Protein AF-A0ABD0PJS0-F1 (afdb_monomer_lite)

Organism: Cirrhinus mrigala (NCBI:txid683832)

Sequence (172 aa):
MVVVDILMLFTFPWRVLSDLGYGGLQLKLIVCRYTAVLFYLSMYTGITFMSLISLERYFKIVCSTSGVSSFLQRVSVAKVLALLTWGVKMFFMLPNAILTNQPMPEVFSCMTLKSDLGRRWHEVSVHFNVGIFWAAFLLMVFCYTSIACHVYHSCKRVQRDSSEARRWSNQP

pLDDT: mean 76.37, std 11.57, range [46.78, 92.75]

Secondary structure (DSSP, 8-state):
-HHHHHHHHHHHHHHHHHHTTTTHHHHHHHIIIIIHHHHHHHHHHHHHHHHHHHHHHHHHHH-TTSHHHHHHT-HHHHHHHHHHHHHHHHHHHHHHHHT--PPPPSS--TTTTS-HHHHHHHHHHHHHHHHHHHHHHHHHHHHHHHHHHHHHHHHHHHHHHHHHHHHHHT--

Radius of gyration: 23.92 Å; chains: 1; bounding box: 66×32×67 Å

Foldseek 3Di:
DVVLVVLLVVLVVLVVCVVVVVPPDVSVVCCLQPSVLSNLLSVLLVLLVVLLVLVLVLCVPVVVPDPVNVVSPPPVNVVVVNVVSVVVSCVLSVLLNVQQCADDDPDDDSQVSGDPVSNVSVVVSVVVSVVSNVVSVVSNVVSVVSVVVVVVVVVVVVVVVVVVVVVVVPDD

Structure (mmCIF, N/CA/C/O backbone):
data_AF-A0ABD0PJS0-F1
#
_entry.id   AF-A0ABD0PJS0-F1
#
loop_
_atom_site.group_PDB
_atom_site.id
_atom_site.type_symbol
_atom_site.label_atom_id
_atom_site.label_alt_id
_atom_site.label_comp_id
_atom_site.label_asym_id
_atom_site.label_entity_id
_atom_site.label_seq_id
_atom_site.pdbx_PDB_ins_code
_atom_site.Cartn_x
_atom_site.Cartn_y
_atom_site.Cartn_z
_atom_site.occupancy
_atom_site.B_iso_or_equiv
_atom_site.auth_seq_id
_atom_site.auth_comp_id
_atom_site.auth_asym_id
_atom_site.auth_atom_id
_atom_site.pdbx_PDB_model_num
ATOM 1 N N . MET A 1 1 ? 8.995 -5.155 6.302 1.00 84.75 1 MET A N 1
ATOM 2 C CA . MET A 1 1 ? 8.330 -6.384 5.833 1.00 84.75 1 MET A CA 1
ATOM 3 C C . MET A 1 1 ? 8.218 -7.410 6.952 1.00 84.75 1 MET A C 1
ATOM 5 O O . MET A 1 1 ? 7.128 -7.537 7.468 1.00 84.75 1 MET A O 1
ATOM 9 N N . VAL A 1 2 ? 9.318 -7.970 7.471 1.00 89.00 2 VAL A N 1
ATOM 10 C CA . VAL A 1 2 ? 9.288 -8.993 8.549 1.00 89.00 2 VAL A CA 1
ATOM 11 C C . VAL A 1 2 ? 8.363 -8.655 9.728 1.00 89.00 2 VAL A C 1
ATOM 13 O O . VAL A 1 2 ? 7.535 -9.468 10.116 1.00 89.00 2 VAL A O 1
ATOM 16 N N . VAL A 1 3 ? 8.452 -7.437 10.274 1.00 87.81 3 VAL A N 1
ATOM 17 C CA . VAL A 1 3 ? 7.583 -6.998 11.385 1.00 87.81 3 VAL A CA 1
ATOM 18 C C . VAL A 1 3 ? 6.097 -7.076 11.011 1.00 87.81 3 VAL A C 1
ATOM 20 O O . VAL A 1 3 ? 5.280 -7.496 11.820 1.00 87.81 3 VAL A O 1
ATOM 23 N N . VAL A 1 4 ? 5.758 -6.712 9.772 1.00 88.00 4 VAL A N 1
ATOM 24 C CA . VAL A 1 4 ? 4.394 -6.767 9.230 1.00 88.00 4 VAL A CA 1
ATOM 25 C C . VAL A 1 4 ? 3.917 -8.212 9.093 1.00 88.00 4 VAL A C 1
ATOM 27 O O . VAL A 1 4 ? 2.786 -8.506 9.465 1.00 88.00 4 VAL A O 1
ATOM 30 N N . ASP A 1 5 ? 4.775 -9.114 8.617 1.00 88.69 5 ASP A N 1
ATOM 31 C CA . ASP A 1 5 ? 4.438 -10.533 8.466 1.00 88.69 5 ASP A CA 1
ATOM 32 C C . ASP A 1 5 ? 4.212 -11.203 9.827 1.00 88.69 5 ASP A C 1
ATOM 34 O O . ASP A 1 5 ? 3.247 -11.943 10.002 1.00 88.69 5 ASP A O 1
ATOM 38 N N . ILE A 1 6 ? 5.047 -10.886 10.822 1.00 89.19 6 ILE A N 1
ATOM 39 C CA . ILE A 1 6 ? 4.884 -11.366 12.201 1.00 89.19 6 ILE A CA 1
ATOM 40 C C . ILE A 1 6 ? 3.576 -10.843 12.804 1.00 89.19 6 ILE A C 1
ATOM 42 O O . ILE A 1 6 ? 2.823 -11.620 13.388 1.00 89.19 6 ILE A O 1
ATOM 46 N N . LEU A 1 7 ? 3.279 -9.548 12.642 1.00 86.12 7 LEU A N 1
ATOM 47 C CA . LEU A 1 7 ? 2.010 -8.957 13.082 1.00 86.12 7 LEU A CA 1
ATOM 48 C C . LEU A 1 7 ? 0.818 -9.664 12.427 1.00 86.12 7 LEU A C 1
ATOM 50 O O . LEU A 1 7 ? -0.136 -10.026 13.112 1.00 86.12 7 LEU A O 1
ATOM 54 N N . MET A 1 8 ? 0.890 -9.919 11.120 1.00 86.50 8 MET A N 1
ATOM 55 C CA . MET A 1 8 ? -0.155 -10.629 10.391 1.00 86.50 8 MET A CA 1
ATOM 56 C C . MET A 1 8 ? -0.336 -12.058 10.924 1.00 86.50 8 MET A C 1
ATOM 58 O O . MET A 1 8 ? -1.455 -12.430 11.277 1.00 86.50 8 MET A O 1
ATOM 62 N N . LEU A 1 9 ? 0.750 -12.827 11.064 1.00 88.50 9 LEU A N 1
ATOM 63 C CA . LEU A 1 9 ? 0.746 -14.181 11.634 1.00 88.50 9 LEU A CA 1
ATOM 64 C C . LEU A 1 9 ? 0.176 -14.209 13.050 1.00 88.50 9 LEU A C 1
ATOM 66 O O . LEU A 1 9 ? -0.603 -15.099 13.373 1.00 88.50 9 LEU A O 1
ATOM 70 N N . PHE A 1 10 ? 0.496 -13.213 13.872 1.00 85.56 10 PHE A N 1
ATOM 71 C CA . PHE A 1 10 ? -0.060 -13.094 15.214 1.00 85.56 10 PHE A CA 1
ATOM 72 C C . PHE A 1 10 ? -1.575 -12.850 15.194 1.00 85.56 10 PHE A C 1
ATOM 74 O O . PHE A 1 10 ? -2.292 -13.371 16.038 1.00 85.56 10 PHE A O 1
ATOM 81 N N . THR A 1 11 ? -2.102 -12.109 14.214 1.00 82.38 11 THR A N 1
ATOM 82 C CA . THR A 1 11 ? -3.555 -11.877 14.114 1.00 82.38 11 THR A CA 1
ATOM 83 C C . THR A 1 11 ? -4.364 -13.078 13.609 1.00 82.38 11 THR A C 1
ATOM 85 O O . THR A 1 11 ? -5.564 -13.158 13.883 1.00 82.38 11 THR A O 1
ATOM 88 N N . PHE A 1 12 ? -3.739 -14.030 12.908 1.00 82.25 12 PHE A N 1
ATOM 89 C CA . PHE A 1 12 ? -4.426 -15.188 12.323 1.00 82.25 12 PHE A CA 1
ATOM 90 C C . PHE A 1 12 ? -5.096 -16.114 13.357 1.00 82.25 12 PHE A C 1
ATOM 92 O O . PHE A 1 12 ? -6.290 -16.375 13.201 1.00 82.25 12 PHE A O 1
ATOM 99 N N . PRO A 1 13 ? -4.409 -16.581 14.422 1.00 82.31 13 PRO A N 1
ATOM 100 C CA . PRO A 1 13 ? -5.009 -17.451 15.434 1.00 82.31 13 PRO A CA 1
ATOM 101 C C . PRO A 1 13 ? -6.259 -16.846 16.075 1.00 82.31 13 PRO A C 1
ATOM 103 O O . PRO A 1 13 ? -7.259 -17.532 16.252 1.00 82.31 13 PRO A O 1
ATOM 106 N N . TRP A 1 14 ? -6.241 -15.540 16.354 1.00 75.75 14 TRP A N 1
ATOM 107 C CA . TRP A 1 14 ? -7.379 -14.823 16.934 1.00 75.75 14 TRP A CA 1
ATOM 108 C C . TRP A 1 14 ? -8.577 -14.761 15.989 1.00 75.75 14 TRP A C 1
ATOM 110 O O . TRP A 1 14 ? -9.719 -14.881 16.433 1.00 75.75 14 TRP A O 1
ATOM 120 N N . ARG A 1 15 ? -8.330 -14.592 14.687 1.00 74.44 15 ARG A N 1
ATOM 121 C CA . ARG A 1 15 ? -9.386 -14.616 13.673 1.00 74.44 15 ARG A 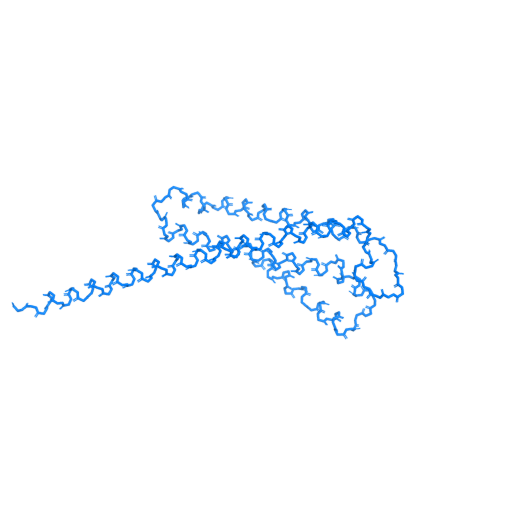CA 1
ATOM 122 C C . ARG A 1 15 ? -10.015 -16.001 13.569 1.00 74.44 15 ARG A C 1
ATOM 124 O O . ARG A 1 15 ? -11.231 -16.110 13.650 1.00 74.44 15 ARG A O 1
ATOM 131 N N . VAL A 1 16 ? -9.189 -17.042 13.477 1.00 80.06 16 VAL A N 1
ATOM 132 C CA . VAL A 1 16 ? -9.651 -18.438 13.426 1.00 80.06 16 VAL A CA 1
ATOM 133 C C . VAL A 1 16 ? -10.473 -18.778 14.671 1.00 80.06 16 VAL A C 1
ATOM 135 O O . VAL A 1 16 ? -11.552 -19.347 14.561 1.00 80.06 16 VAL A O 1
ATOM 138 N N . LEU A 1 17 ? -10.022 -18.361 15.856 1.00 77.50 17 LEU A N 1
ATOM 139 C CA . LEU A 1 17 ? -10.735 -18.609 17.110 1.00 77.50 17 LEU A CA 1
ATOM 140 C C . LEU A 1 17 ? -12.083 -17.868 17.190 1.00 77.50 17 LEU A C 1
ATOM 142 O O . LEU A 1 17 ? -13.044 -18.383 17.765 1.00 77.50 17 LEU A O 1
ATOM 146 N N . SER A 1 18 ? -12.166 -16.672 16.598 1.00 69.88 18 SER A N 1
ATOM 147 C CA . SER A 1 18 ? -13.417 -15.919 16.455 1.00 69.88 18 SER A CA 1
ATOM 148 C C . SER A 1 18 ? -14.383 -16.582 15.473 1.00 69.88 18 SER A C 1
ATOM 150 O O . SER A 1 18 ? -15.570 -16.694 15.784 1.00 69.88 18 SER A O 1
ATOM 152 N N . ASP A 1 19 ? -13.887 -17.030 14.317 1.00 70.94 19 ASP A N 1
ATOM 153 C CA . ASP A 1 19 ? -14.689 -17.678 13.270 1.00 70.94 19 ASP A CA 1
ATOM 154 C C . ASP A 1 19 ? -15.227 -19.042 13.735 1.00 70.94 19 ASP A C 1
ATOM 156 O O . ASP A 1 19 ? -16.361 -19.399 13.429 1.00 70.94 19 ASP A O 1
ATOM 160 N N . LEU A 1 20 ? -14.463 -19.764 14.562 1.00 74.06 20 LEU A N 1
ATOM 161 C CA . LEU A 1 20 ? -14.889 -21.017 15.194 1.00 74.06 20 LEU A CA 1
ATOM 162 C C . LEU A 1 20 ? -15.855 -20.815 16.378 1.00 74.06 20 LEU A C 1
ATOM 164 O O . LEU A 1 20 ? -16.335 -21.787 16.952 1.00 74.06 20 LEU A O 1
ATOM 168 N N . GLY A 1 21 ? -16.134 -19.572 16.788 1.00 67.75 21 GLY A N 1
ATOM 169 C CA . GLY A 1 21 ? -17.082 -19.266 17.866 1.00 67.75 21 GLY A CA 1
ATOM 170 C C . GLY A 1 21 ? -16.609 -19.608 19.288 1.00 67.75 21 GLY A C 1
ATOM 171 O O . GLY A 1 21 ? -17.355 -19.374 20.237 1.00 67.75 21 GLY A O 1
ATOM 172 N N . TYR A 1 22 ? -15.373 -20.088 19.462 1.00 61.22 22 TYR A N 1
ATOM 173 C CA . TYR A 1 22 ? -14.837 -20.586 20.741 1.00 61.22 22 TYR A CA 1
ATOM 174 C C . TYR A 1 22 ? -14.552 -19.498 21.789 1.00 61.22 22 TYR A C 1
ATOM 176 O O . TYR A 1 22 ? -14.374 -19.800 22.964 1.00 61.22 22 TYR A O 1
ATOM 184 N N . GLY A 1 23 ? -14.492 -18.227 21.388 1.00 60.94 23 GLY A N 1
ATOM 185 C CA . GLY A 1 23 ? -14.029 -17.137 22.251 1.00 60.94 23 GLY A CA 1
ATOM 186 C C . GLY A 1 23 ? -15.097 -16.396 23.065 1.00 60.94 23 GLY A C 1
ATOM 187 O O . GLY A 1 23 ? -14.777 -15.455 23.792 1.00 60.94 23 GLY A O 1
ATOM 188 N N . GLY A 1 24 ? -16.374 -16.754 22.932 1.00 68.88 24 GLY A N 1
ATOM 189 C CA . GLY A 1 24 ? -17.454 -15.974 23.536 1.00 68.88 24 GLY A CA 1
ATOM 190 C C . GLY A 1 24 ? -17.482 -14.517 23.045 1.00 68.88 24 GLY A C 1
ATOM 191 O O . GLY A 1 24 ? -16.904 -14.151 22.019 1.00 68.88 24 GLY A O 1
ATOM 192 N N . LEU A 1 25 ? -18.198 -13.663 23.772 1.00 65.38 25 LEU A N 1
ATOM 193 C CA . LEU A 1 25 ? -18.510 -12.307 23.317 1.00 65.38 25 LEU A CA 1
ATOM 194 C C . LEU A 1 25 ? -17.331 -11.330 23.491 1.00 65.38 25 LEU A C 1
ATOM 196 O O . LEU A 1 25 ? -17.109 -10.470 22.643 1.00 65.38 25 LEU A O 1
ATOM 200 N N . GLN A 1 26 ? -16.506 -11.518 24.527 1.00 63.94 26 GLN A N 1
ATOM 201 C CA . GLN A 1 26 ? -15.331 -10.675 24.783 1.00 63.94 26 GLN A CA 1
ATOM 202 C C . GLN A 1 26 ? -14.203 -10.870 23.769 1.00 63.94 26 GLN A C 1
ATOM 204 O O . GLN A 1 26 ? -13.584 -9.898 23.339 1.00 63.94 26 GLN A O 1
ATOM 209 N N . LEU A 1 27 ? -13.950 -12.104 23.333 1.00 66.94 27 LEU A N 1
ATOM 210 C CA . LEU A 1 27 ? -12.895 -12.369 22.357 1.00 66.94 27 LEU A CA 1
ATOM 211 C C . LEU A 1 27 ? -13.282 -11.802 20.989 1.00 66.94 27 LEU A C 1
ATOM 213 O O . LEU A 1 27 ? -12.454 -11.187 20.322 1.00 66.94 27 LEU A O 1
ATOM 217 N N . LYS A 1 28 ? -14.567 -11.877 20.621 1.00 66.69 28 LYS A N 1
ATOM 218 C CA . LYS A 1 28 ? -15.076 -11.209 19.422 1.00 66.69 28 LYS A CA 1
ATOM 219 C C . LYS A 1 28 ? -14.995 -9.673 19.513 1.00 66.69 28 LYS A C 1
ATOM 221 O O . LYS A 1 28 ? -14.726 -9.028 18.500 1.00 66.69 28 LYS A O 1
ATOM 226 N N . LEU A 1 29 ? -15.167 -9.074 20.699 1.00 66.75 29 LEU A N 1
ATOM 227 C CA . LEU A 1 29 ? -14.943 -7.634 20.916 1.00 66.75 29 LEU A CA 1
ATOM 228 C C . LEU A 1 29 ? -13.471 -7.242 20.719 1.00 66.75 29 LEU A C 1
ATOM 230 O O . LEU A 1 29 ? -13.181 -6.269 20.022 1.00 66.75 29 LEU A O 1
ATOM 234 N N . ILE A 1 30 ? -12.542 -8.022 21.276 1.00 66.94 30 ILE A N 1
ATOM 235 C CA . ILE A 1 30 ? -11.095 -7.814 21.109 1.00 66.94 30 ILE A CA 1
ATOM 236 C C . ILE A 1 30 ? -10.700 -7.955 19.633 1.00 66.94 30 ILE A C 1
ATOM 238 O O . ILE A 1 30 ? -9.968 -7.114 19.103 1.00 66.94 30 ILE A O 1
ATOM 242 N N . VAL A 1 31 ? -11.250 -8.962 18.948 1.00 69.31 31 VAL A N 1
ATOM 243 C CA . VAL A 1 31 ? -11.039 -9.192 17.514 1.00 69.31 31 VAL A CA 1
ATOM 244 C C . VAL A 1 31 ? -11.553 -8.037 16.673 1.00 69.31 31 VAL A C 1
ATOM 246 O O . VAL A 1 31 ? -10.818 -7.523 15.836 1.00 69.31 31 VAL A O 1
ATOM 249 N N . CYS A 1 32 ? -12.769 -7.573 16.931 1.00 68.50 32 CYS A N 1
ATOM 250 C CA . CYS A 1 32 ? -13.363 -6.446 16.223 1.00 68.50 32 CYS A CA 1
ATOM 251 C C . CYS A 1 32 ? -12.572 -5.137 16.420 1.00 68.50 32 CYS A C 1
ATOM 253 O O . CYS A 1 32 ? -12.343 -4.399 15.461 1.00 68.50 32 CYS A O 1
ATOM 255 N N . ARG A 1 33 ? -12.116 -4.857 17.648 1.00 67.25 33 ARG A N 1
ATOM 256 C CA . ARG A 1 33 ? -11.494 -3.572 17.999 1.00 67.25 33 ARG A CA 1
ATOM 257 C C . ARG A 1 33 ? -10.014 -3.479 17.634 1.00 67.25 33 ARG A C 1
ATOM 259 O O . ARG A 1 33 ? -9.559 -2.407 17.240 1.00 67.25 33 ARG A O 1
ATOM 266 N N . TYR A 1 34 ? -9.271 -4.578 17.757 1.00 69.31 34 TYR A N 1
ATOM 267 C CA . TYR A 1 34 ? -7.814 -4.573 17.612 1.00 69.31 34 TYR A CA 1
ATOM 268 C C . TYR A 1 34 ? -7.339 -5.520 16.519 1.00 69.31 34 TYR A C 1
ATOM 270 O O . TYR A 1 34 ? -6.617 -5.104 15.615 1.00 69.31 34 TYR A O 1
ATOM 278 N N . THR A 1 35 ? -7.747 -6.785 16.565 1.00 74.38 35 THR A N 1
ATOM 279 C CA . THR A 1 35 ? -7.112 -7.825 15.746 1.00 74.38 35 THR A CA 1
ATOM 280 C C . THR A 1 35 ? -7.516 -7.751 14.273 1.00 74.38 35 THR A C 1
ATOM 282 O O . THR A 1 35 ? -6.669 -7.929 13.403 1.00 74.38 35 THR A O 1
ATOM 285 N N . ALA A 1 36 ? -8.761 -7.380 13.966 1.00 73.25 36 ALA A N 1
ATOM 286 C CA . ALA A 1 36 ? -9.215 -7.115 12.601 1.00 73.25 36 ALA A CA 1
ATOM 287 C C . ALA A 1 36 ? -8.512 -5.886 12.005 1.00 73.25 36 ALA A C 1
ATOM 289 O O . ALA A 1 36 ? -8.025 -5.922 10.876 1.00 73.25 36 ALA A O 1
ATOM 290 N N . VAL A 1 37 ? -8.401 -4.813 12.792 1.00 75.12 37 VAL A N 1
ATOM 291 C CA . VAL A 1 37 ? -7.712 -3.574 12.407 1.00 75.12 37 VAL A CA 1
ATOM 292 C C . VAL A 1 37 ? -6.235 -3.856 12.115 1.00 75.12 37 VAL A C 1
ATOM 294 O O . VAL A 1 37 ? -5.741 -3.486 11.053 1.00 75.12 37 VAL A O 1
ATOM 297 N N . LEU A 1 38 ? -5.547 -4.580 13.003 1.00 78.81 38 LEU A N 1
ATOM 298 C CA . LEU A 1 38 ? -4.148 -4.991 12.840 1.00 78.81 38 LEU A CA 1
ATOM 299 C C . LEU A 1 38 ? -3.933 -5.921 11.641 1.00 78.81 38 LEU A C 1
ATOM 301 O O . LEU A 1 38 ? -2.927 -5.778 10.946 1.00 78.81 38 LEU A O 1
ATOM 305 N N . PHE A 1 39 ? -4.869 -6.832 11.364 1.00 81.12 39 PHE A N 1
ATOM 306 C CA . PHE A 1 39 ? -4.805 -7.717 10.201 1.00 81.12 39 PHE A CA 1
ATOM 307 C C . PHE A 1 39 ? -4.843 -6.914 8.898 1.00 81.12 39 PHE A C 1
ATOM 309 O O . PHE A 1 39 ? -3.939 -7.034 8.068 1.00 81.12 39 PHE A O 1
ATOM 316 N N . TYR A 1 40 ? -5.848 -6.044 8.734 1.00 78.50 40 TYR A N 1
ATOM 317 C CA . TYR A 1 40 ? -5.944 -5.198 7.544 1.00 78.50 40 TYR A CA 1
ATOM 318 C C . TYR A 1 40 ? -4.741 -4.258 7.454 1.00 78.50 40 TYR A C 1
ATOM 320 O O . TYR A 1 40 ? -4.105 -4.170 6.407 1.00 78.50 40 TYR A O 1
ATOM 328 N N . LEU A 1 41 ? -4.353 -3.615 8.555 1.00 81.25 41 LEU A N 1
ATOM 329 C CA . LEU A 1 41 ? -3.168 -2.760 8.604 1.00 81.25 41 LEU A CA 1
ATOM 330 C C . LEU A 1 41 ? -1.946 -3.493 8.054 1.00 81.25 41 LEU A C 1
ATOM 332 O O . LEU A 1 41 ? -1.286 -2.995 7.141 1.00 81.25 41 LEU A O 1
ATOM 336 N N . SER A 1 42 ? -1.684 -4.688 8.576 1.00 85.94 42 SER A N 1
ATOM 337 C CA . SER A 1 42 ? -0.535 -5.498 8.193 1.00 85.94 42 SER A CA 1
ATOM 338 C C . SER A 1 42 ? -0.605 -5.895 6.722 1.00 85.94 42 SER A C 1
ATOM 340 O O . SER A 1 42 ? 0.332 -5.624 5.977 1.00 85.94 42 SER A O 1
ATOM 342 N N . MET A 1 43 ? -1.746 -6.409 6.257 1.00 85.06 43 MET A N 1
ATOM 343 C CA . MET A 1 43 ? -1.942 -6.797 4.857 1.00 85.06 43 MET A CA 1
ATOM 344 C C . MET A 1 43 ? -1.632 -5.643 3.892 1.00 85.06 43 MET A C 1
ATOM 346 O O . MET A 1 43 ? -0.801 -5.774 2.993 1.00 85.06 43 MET A O 1
ATOM 350 N N . TYR A 1 44 ? -2.247 -4.477 4.102 1.00 85.00 44 TYR A N 1
ATOM 351 C CA . TYR A 1 44 ? -2.049 -3.336 3.209 1.00 85.00 44 TYR A CA 1
ATOM 352 C C . TYR A 1 44 ? -0.651 -2.721 3.342 1.00 85.00 44 TYR A C 1
ATOM 354 O O . TYR A 1 44 ? -0.133 -2.171 2.374 1.00 85.00 44 TYR A O 1
ATOM 362 N N . THR A 1 45 ? -0.031 -2.774 4.523 1.00 85.94 45 THR A N 1
ATOM 363 C CA . THR A 1 45 ? 1.364 -2.334 4.709 1.00 85.94 45 THR A CA 1
ATOM 364 C C . THR A 1 45 ? 2.334 -3.255 3.979 1.00 85.94 45 THR A C 1
ATOM 366 O O . THR A 1 45 ? 3.273 -2.771 3.349 1.00 85.94 45 THR A O 1
ATOM 369 N N . GLY A 1 46 ? 2.083 -4.565 4.005 1.00 89.69 46 GLY A N 1
ATOM 370 C CA . GLY A 1 46 ? 2.864 -5.556 3.273 1.00 89.69 46 GLY A CA 1
ATOM 371 C C . GLY A 1 46 ? 2.823 -5.305 1.769 1.00 89.69 46 GLY A C 1
ATOM 372 O O . GLY A 1 46 ? 3.871 -5.244 1.133 1.00 89.69 46 GLY A O 1
ATOM 373 N N . ILE A 1 47 ? 1.635 -5.046 1.215 1.00 88.88 47 ILE A N 1
ATOM 374 C CA . ILE A 1 47 ? 1.464 -4.732 -0.213 1.00 88.88 47 ILE A CA 1
ATOM 375 C C . ILE A 1 47 ? 2.233 -3.461 -0.596 1.00 88.88 47 ILE A C 1
ATOM 377 O O . ILE A 1 47 ? 2.971 -3.463 -1.581 1.00 88.88 47 ILE A O 1
ATOM 381 N N . THR A 1 48 ? 2.133 -2.393 0.204 1.00 88.12 48 THR A N 1
ATOM 382 C CA . THR A 1 48 ? 2.902 -1.162 -0.036 1.00 88.12 48 THR A CA 1
ATOM 383 C C . THR A 1 48 ? 4.411 -1.422 0.014 1.00 88.12 48 THR A C 1
ATOM 385 O O . THR A 1 48 ? 5.134 -0.972 -0.871 1.00 88.12 48 THR A O 1
ATOM 388 N N . PHE A 1 49 ? 4.906 -2.188 0.993 1.00 89.31 49 PHE A N 1
ATOM 389 C CA . PHE A 1 49 ? 6.330 -2.524 1.064 1.00 89.31 49 PHE A CA 1
ATOM 390 C C . PHE A 1 49 ? 6.799 -3.367 -0.122 1.00 89.31 49 PHE A C 1
ATOM 392 O O . PHE A 1 49 ? 7.852 -3.074 -0.681 1.00 89.31 49 PHE A O 1
ATOM 399 N N . MET A 1 50 ? 6.024 -4.367 -0.541 1.00 90.62 50 MET A N 1
ATOM 400 C CA . MET A 1 50 ? 6.339 -5.174 -1.724 1.00 90.62 50 MET A CA 1
ATOM 401 C C . MET A 1 50 ? 6.392 -4.318 -2.996 1.00 90.62 50 MET A C 1
ATOM 403 O O . MET A 1 50 ? 7.287 -4.494 -3.825 1.00 90.62 50 MET A O 1
ATOM 407 N N . SER A 1 51 ? 5.492 -3.337 -3.110 1.00 89.75 51 SER A N 1
ATOM 408 C CA . SER A 1 51 ? 5.505 -2.348 -4.189 1.00 89.75 51 SER A CA 1
ATOM 409 C C . SER A 1 51 ? 6.759 -1.481 -4.191 1.00 89.75 51 SER A C 1
ATOM 411 O O . SER A 1 51 ? 7.378 -1.322 -5.242 1.00 89.75 51 SER A O 1
ATOM 413 N N . LEU A 1 52 ? 7.169 -0.966 -3.031 1.00 86.94 52 LEU A N 1
ATOM 414 C CA . LEU A 1 52 ? 8.385 -0.162 -2.903 1.00 86.94 52 LEU A CA 1
ATOM 415 C C . LEU A 1 52 ? 9.648 -0.978 -3.212 1.00 86.94 52 LEU A C 1
ATOM 417 O O . LEU A 1 52 ? 10.520 -0.499 -3.932 1.00 86.94 52 LEU A O 1
ATOM 421 N N . ILE A 1 53 ? 9.727 -2.225 -2.734 1.00 88.88 53 ILE A N 1
ATOM 422 C CA . ILE A 1 53 ? 10.855 -3.130 -3.011 1.00 88.88 53 ILE A CA 1
ATOM 423 C C . ILE A 1 53 ? 10.965 -3.415 -4.514 1.00 88.88 53 ILE A C 1
ATOM 425 O O . ILE A 1 53 ? 12.064 -3.433 -5.070 1.00 88.88 53 ILE A O 1
ATOM 429 N N . SER A 1 54 ? 9.840 -3.636 -5.193 1.00 88.50 54 SER A N 1
ATOM 430 C CA . SER A 1 54 ? 9.839 -3.892 -6.637 1.00 88.50 54 SER A CA 1
ATOM 431 C C . SER A 1 54 ? 10.228 -2.656 -7.440 1.00 88.50 54 SER A C 1
ATOM 433 O O . SER A 1 54 ? 10.964 -2.775 -8.419 1.00 88.50 54 SER A O 1
ATOM 435 N N . LEU A 1 55 ? 9.813 -1.470 -6.988 1.00 86.56 55 LEU A N 1
ATOM 436 C CA . LEU A 1 55 ? 10.214 -0.199 -7.583 1.00 86.56 55 LEU A CA 1
ATOM 437 C C . LEU A 1 55 ? 11.722 0.052 -7.430 1.00 86.56 55 LEU A C 1
ATOM 439 O O . LEU A 1 55 ? 12.384 0.422 -8.397 1.00 86.56 55 LEU A O 1
ATOM 443 N N . GLU A 1 56 ? 12.284 -0.202 -6.246 1.00 84.88 56 GLU A N 1
ATOM 444 C CA . GLU A 1 56 ? 13.730 -0.106 -6.005 1.00 84.88 56 GLU A CA 1
ATOM 445 C C . GLU A 1 56 ? 14.508 -1.018 -6.965 1.00 84.88 56 GLU A C 1
ATOM 447 O O . GLU A 1 56 ? 15.454 -0.582 -7.626 1.00 84.88 56 GLU A O 1
ATOM 452 N N . ARG A 1 57 ? 14.067 -2.276 -7.111 1.00 85.12 57 ARG A N 1
ATOM 453 C CA . ARG A 1 57 ? 14.672 -3.233 -8.051 1.00 85.12 57 ARG A CA 1
ATOM 454 C C . ARG A 1 57 ? 14.544 -2.773 -9.498 1.00 85.12 57 ARG A C 1
ATOM 456 O O . ARG A 1 57 ? 15.507 -2.903 -10.249 1.00 85.12 57 ARG A O 1
ATOM 463 N N . TYR A 1 58 ? 13.395 -2.224 -9.882 1.00 84.44 58 TYR A N 1
ATOM 464 C CA . TYR A 1 58 ? 13.180 -1.677 -11.216 1.00 84.44 58 TYR A CA 1
ATOM 465 C C . TYR A 1 58 ? 14.172 -0.547 -11.527 1.00 84.44 58 TYR A C 1
ATOM 467 O O . TYR A 1 58 ? 14.893 -0.633 -12.521 1.00 84.44 58 TYR A O 1
ATOM 475 N N . PHE A 1 59 ? 14.288 0.459 -10.654 1.00 81.00 59 PHE A N 1
ATOM 476 C CA . PHE A 1 59 ? 15.232 1.563 -10.861 1.00 81.00 59 PHE A CA 1
ATOM 477 C C . PHE A 1 59 ? 16.688 1.097 -10.867 1.00 81.00 59 PHE A C 1
ATOM 479 O O . PHE A 1 59 ? 17.477 1.581 -11.680 1.00 81.00 59 PHE A O 1
ATOM 486 N N . LYS A 1 60 ? 17.038 0.126 -10.016 1.00 79.06 60 LYS A N 1
ATOM 487 C CA . LYS A 1 60 ? 18.381 -0.458 -9.978 1.00 79.06 60 LYS A CA 1
ATOM 488 C C . LYS A 1 60 ? 18.740 -1.199 -11.270 1.00 79.06 60 LYS A C 1
ATOM 490 O O . LYS A 1 60 ? 19.867 -1.079 -11.734 1.00 79.06 60 LYS A O 1
ATOM 495 N N . ILE A 1 61 ? 17.807 -1.965 -11.841 1.00 77.88 61 ILE A N 1
ATOM 496 C CA . ILE A 1 61 ? 18.059 -2.820 -13.014 1.00 77.88 61 ILE A CA 1
ATOM 497 C C . ILE A 1 61 ? 17.926 -2.038 -14.325 1.00 77.88 61 ILE A C 1
ATOM 499 O O . ILE A 1 61 ? 18.790 -2.141 -15.189 1.00 77.88 61 ILE A O 1
ATOM 503 N N . VAL A 1 62 ? 16.841 -1.277 -14.489 1.00 72.94 62 VAL A N 1
ATOM 504 C CA . VAL A 1 62 ? 16.471 -0.648 -15.770 1.00 72.94 62 VAL A CA 1
ATOM 505 C C . VAL A 1 62 ? 17.046 0.761 -15.894 1.00 72.94 62 VAL A C 1
ATOM 507 O O . VAL A 1 62 ? 17.423 1.188 -16.982 1.00 72.94 62 VAL A O 1
ATOM 510 N N . CYS A 1 63 ? 17.166 1.485 -14.782 1.00 68.12 63 CYS A N 1
ATOM 511 C CA . CYS A 1 63 ? 17.603 2.881 -14.766 1.00 68.12 63 CYS A CA 1
ATOM 512 C C . CYS A 1 63 ? 18.937 3.069 -14.031 1.00 68.12 63 CYS A C 1
ATOM 514 O O . CYS A 1 63 ? 19.133 4.096 -13.373 1.00 68.12 63 CYS A O 1
ATOM 516 N N . SER A 1 64 ? 19.866 2.112 -14.175 1.00 63.53 64 SER A N 1
ATOM 517 C CA . SER A 1 64 ? 21.201 2.146 -13.550 1.00 63.53 64 SER A CA 1
ATOM 518 C C . SER A 1 64 ? 22.006 3.416 -13.874 1.00 63.53 64 SER A C 1
ATOM 520 O O . SER A 1 64 ? 22.927 3.747 -13.134 1.00 63.53 64 SER A O 1
ATOM 522 N N . THR A 1 65 ? 21.666 4.138 -14.947 1.00 60.81 65 THR A N 1
ATOM 523 C CA . THR A 1 65 ? 22.345 5.376 -15.379 1.00 60.81 65 THR A CA 1
ATOM 524 C C . THR A 1 65 ? 21.646 6.656 -14.891 1.00 60.81 65 THR A C 1
ATOM 526 O O . THR A 1 65 ? 22.187 7.747 -15.037 1.00 60.81 65 THR A O 1
ATOM 529 N N . SER A 1 66 ? 20.448 6.567 -14.299 1.00 61.06 66 SER A N 1
ATOM 530 C CA . SER A 1 66 ? 19.703 7.755 -13.856 1.00 61.06 66 SER A CA 1
ATOM 531 C C . SER A 1 66 ? 20.083 8.164 -12.426 1.00 61.06 66 SER A C 1
ATOM 533 O O . SER A 1 66 ? 20.158 7.323 -11.528 1.00 61.06 66 SER A O 1
ATOM 535 N N . GLY A 1 67 ? 20.239 9.469 -12.171 1.00 62.59 67 GLY A N 1
ATOM 536 C CA . GLY A 1 67 ? 20.477 10.006 -10.819 1.00 62.59 67 GLY A CA 1
ATOM 537 C C . GLY A 1 67 ? 19.358 9.695 -9.810 1.00 62.59 67 GLY A C 1
ATOM 538 O O . GLY A 1 67 ? 19.573 9.756 -8.605 1.00 62.59 67 GLY A O 1
ATOM 539 N N . VAL A 1 68 ? 18.178 9.290 -10.286 1.00 63.97 68 VAL A N 1
ATOM 540 C CA . VAL A 1 68 ? 17.044 8.858 -9.453 1.00 63.97 68 VAL A CA 1
ATOM 541 C C . VAL A 1 68 ? 17.317 7.509 -8.774 1.00 63.97 68 VAL A C 1
ATOM 543 O O . VAL A 1 68 ? 16.902 7.301 -7.633 1.00 63.97 68 VAL A O 1
ATOM 546 N N . SER A 1 69 ? 18.081 6.620 -9.420 1.00 67.56 69 SER A N 1
ATOM 547 C CA . SER A 1 69 ? 18.489 5.331 -8.843 1.00 67.56 69 SER A CA 1
ATOM 548 C C . SER A 1 69 ? 19.376 5.524 -7.609 1.00 67.56 69 SER A C 1
ATOM 550 O O . SER A 1 69 ? 19.138 4.920 -6.563 1.00 67.56 69 SER A O 1
ATOM 552 N N . SER A 1 70 ? 20.333 6.459 -7.670 1.00 66.62 70 SER A N 1
ATOM 553 C CA . SER A 1 70 ? 21.220 6.745 -6.535 1.00 66.62 70 SER A CA 1
ATOM 554 C C . SER A 1 70 ? 20.477 7.369 -5.351 1.00 66.62 70 SER A C 1
ATOM 556 O O . SER A 1 70 ? 20.855 7.136 -4.203 1.00 66.62 70 SER A O 1
ATOM 558 N N . PHE A 1 71 ? 19.401 8.120 -5.608 1.00 67.56 71 PHE A N 1
ATOM 559 C CA . PHE A 1 71 ? 18.557 8.696 -4.566 1.00 67.56 71 PHE A CA 1
ATOM 560 C C . PHE A 1 71 ? 17.686 7.638 -3.880 1.00 67.56 71 PHE A C 1
ATOM 562 O O . PHE A 1 71 ? 17.695 7.554 -2.654 1.00 67.56 71 PHE A O 1
ATOM 569 N N . LEU A 1 72 ? 16.982 6.796 -4.644 1.00 68.56 72 LEU A N 1
ATOM 570 C CA . LEU A 1 72 ? 16.122 5.741 -4.090 1.00 68.56 72 LEU A CA 1
ATOM 571 C C . LEU A 1 72 ? 16.913 4.631 -3.387 1.00 68.56 72 LEU A C 1
ATOM 573 O O . LEU A 1 72 ? 16.438 4.079 -2.400 1.00 68.56 72 LEU A O 1
ATOM 577 N N . GLN A 1 73 ? 18.142 4.354 -3.831 1.00 72.06 73 GLN A N 1
ATOM 578 C CA . GLN A 1 73 ? 19.026 3.373 -3.197 1.00 72.06 73 GLN A CA 1
ATOM 579 C C . GLN A 1 73 ? 19.640 3.880 -1.875 1.00 72.06 73 GLN A C 1
ATOM 581 O O . GLN A 1 73 ? 20.282 3.117 -1.147 1.00 72.06 73 GLN A O 1
ATOM 586 N N . ARG A 1 74 ? 19.447 5.159 -1.508 1.00 79.56 74 ARG A N 1
ATOM 587 C CA . ARG A 1 74 ? 19.869 5.654 -0.191 1.00 79.56 74 ARG A CA 1
ATOM 588 C C . ARG A 1 74 ? 19.013 5.020 0.896 1.00 79.56 74 ARG A C 1
ATOM 590 O O . ARG A 1 74 ? 17.810 5.253 0.984 1.00 79.56 74 ARG A O 1
ATOM 597 N N . VAL A 1 75 ? 19.684 4.354 1.833 1.00 77.69 75 VAL A N 1
ATOM 598 C CA . VAL A 1 75 ? 19.077 3.778 3.045 1.00 77.69 75 VAL A CA 1
ATOM 599 C C . VAL A 1 75 ? 18.235 4.808 3.812 1.00 77.69 75 VAL A C 1
ATOM 601 O O . VAL A 1 75 ? 17.217 4.455 4.398 1.00 77.69 75 VAL A O 1
ATOM 604 N N . SER A 1 76 ? 18.623 6.088 3.785 1.00 82.44 76 SER A N 1
ATOM 605 C CA . SER A 1 76 ? 17.847 7.173 4.401 1.00 82.44 76 SER A CA 1
ATOM 606 C C . SER A 1 76 ? 16.467 7.350 3.754 1.00 82.44 76 SER A C 1
ATOM 608 O O . SER A 1 76 ? 15.469 7.435 4.461 1.00 82.44 76 SER A O 1
ATOM 610 N N . VAL A 1 77 ? 16.380 7.310 2.420 1.00 81.75 77 VAL A N 1
ATOM 611 C CA . VAL A 1 77 ? 15.109 7.452 1.691 1.00 81.75 77 VAL A CA 1
ATOM 612 C C . VAL A 1 77 ? 14.207 6.252 1.959 1.00 81.75 77 VAL A C 1
ATOM 614 O O . VAL A 1 77 ? 13.042 6.431 2.304 1.00 81.75 77 VAL A O 1
ATOM 617 N N . ALA A 1 78 ? 14.755 5.034 1.912 1.00 82.19 78 ALA A N 1
ATOM 618 C CA . ALA A 1 78 ? 14.008 3.826 2.260 1.00 82.19 78 ALA A CA 1
ATOM 619 C C . ALA A 1 78 ? 13.476 3.868 3.707 1.00 82.19 78 ALA A C 1
ATOM 621 O O . ALA A 1 78 ? 12.321 3.518 3.955 1.00 82.19 78 ALA A O 1
ATOM 622 N N . LYS A 1 79 ? 14.282 4.359 4.663 1.00 84.56 79 LYS A N 1
ATOM 623 C CA . LYS A 1 79 ? 13.859 4.566 6.058 1.00 84.56 79 LYS A CA 1
ATOM 624 C C . LYS A 1 79 ? 12.740 5.599 6.174 1.00 84.56 79 LYS A C 1
ATOM 626 O O . LYS A 1 79 ? 11.758 5.332 6.858 1.00 84.56 79 LYS A O 1
ATOM 631 N N . VAL A 1 80 ? 12.858 6.742 5.499 1.00 86.75 80 VAL A N 1
ATOM 632 C CA . VAL A 1 80 ? 11.827 7.791 5.505 1.00 86.75 80 VAL A CA 1
ATOM 633 C C . VAL A 1 80 ? 10.522 7.272 4.905 1.00 86.75 80 VAL A C 1
ATOM 635 O O . VAL A 1 80 ? 9.475 7.440 5.519 1.00 86.75 80 VAL A O 1
ATOM 638 N N . LEU A 1 81 ? 10.566 6.575 3.767 1.00 84.50 81 LEU A N 1
ATOM 639 C CA . LEU A 1 81 ? 9.378 5.978 3.146 1.00 84.50 81 LEU A CA 1
ATOM 640 C C . LEU A 1 81 ? 8.728 4.918 4.044 1.00 84.50 81 LEU A C 1
ATOM 642 O O . LEU A 1 81 ? 7.500 4.867 4.153 1.00 84.50 81 LEU A O 1
ATOM 646 N N . ALA A 1 82 ? 9.533 4.098 4.723 1.00 85.56 82 ALA A N 1
ATOM 647 C CA . ALA A 1 82 ? 9.035 3.108 5.670 1.00 85.56 82 ALA A CA 1
ATOM 648 C C . ALA A 1 82 ? 8.359 3.761 6.883 1.00 85.56 82 ALA A C 1
ATOM 650 O O . ALA A 1 82 ? 7.250 3.363 7.242 1.00 85.56 82 ALA A O 1
ATOM 651 N N . LEU A 1 83 ? 8.994 4.778 7.475 1.00 86.94 83 LEU A N 1
ATOM 652 C CA . LEU A 1 83 ? 8.447 5.542 8.598 1.00 86.94 83 LEU A CA 1
ATOM 653 C C . LEU A 1 83 ? 7.185 6.305 8.200 1.00 86.94 83 LEU A C 1
ATOM 655 O O . LEU A 1 83 ? 6.215 6.292 8.949 1.00 86.94 83 LEU A O 1
ATOM 659 N N . LEU A 1 84 ? 7.162 6.910 7.013 1.00 87.56 84 LEU A N 1
ATOM 660 C CA . LEU A 1 84 ? 5.996 7.612 6.485 1.00 87.56 84 LEU A CA 1
ATOM 661 C C . LEU A 1 84 ? 4.827 6.647 6.273 1.00 87.56 84 LEU A C 1
ATOM 663 O O . LEU A 1 84 ? 3.717 6.923 6.716 1.00 87.56 84 LEU A O 1
ATOM 667 N N . THR A 1 85 ? 5.075 5.486 5.660 1.00 84.44 85 THR A N 1
ATOM 668 C CA . THR A 1 85 ? 4.043 4.458 5.447 1.00 84.44 85 THR A CA 1
ATOM 669 C C . THR A 1 85 ? 3.480 3.962 6.778 1.00 84.44 85 THR A C 1
ATOM 671 O O . THR A 1 85 ? 2.265 3.835 6.926 1.00 84.44 85 THR A O 1
ATOM 674 N N . TRP A 1 86 ? 4.348 3.723 7.764 1.00 84.31 86 TRP A N 1
ATOM 675 C CA . TRP A 1 86 ? 3.934 3.361 9.119 1.00 84.31 86 TRP A CA 1
ATOM 676 C C . TRP A 1 86 ? 3.126 4.470 9.789 1.00 84.31 86 TRP A C 1
ATOM 678 O O . TRP A 1 86 ? 2.048 4.201 10.308 1.00 84.31 86 TRP A O 1
ATOM 688 N N . GLY A 1 87 ? 3.610 5.710 9.743 1.00 83.12 87 GLY A N 1
ATOM 689 C CA . GLY A 1 87 ? 2.965 6.866 10.357 1.00 83.12 87 GLY A CA 1
ATOM 690 C C . GLY A 1 87 ? 1.578 7.125 9.779 1.00 83.12 87 GLY A C 1
ATOM 691 O O . GLY A 1 87 ? 0.610 7.202 10.531 1.00 83.12 87 GLY A O 1
ATOM 692 N N . VAL A 1 88 ? 1.460 7.164 8.448 1.00 81.31 88 VAL A N 1
ATOM 693 C CA . VAL A 1 88 ? 0.177 7.329 7.750 1.00 81.31 88 VAL A CA 1
ATOM 694 C C . VAL A 1 88 ? -0.786 6.223 8.165 1.00 81.31 88 VAL A C 1
ATOM 696 O O . VAL A 1 88 ? -1.901 6.500 8.599 1.00 81.31 88 VAL A O 1
ATOM 699 N N . LYS A 1 89 ? -0.371 4.956 8.100 1.00 76.94 89 LYS A N 1
ATOM 700 C CA . LYS A 1 89 ? -1.298 3.862 8.391 1.00 76.94 89 LYS A CA 1
ATOM 701 C C . LYS A 1 89 ? -1.663 3.756 9.877 1.00 76.94 89 LYS A C 1
ATOM 703 O O . LYS A 1 89 ? -2.815 3.457 10.183 1.00 76.94 89 LYS A O 1
ATOM 708 N N . MET A 1 90 ? -0.745 4.069 10.792 1.00 75.88 90 MET A N 1
ATOM 709 C CA . MET A 1 90 ? -1.047 4.191 12.224 1.00 75.88 90 MET A CA 1
ATOM 710 C C . MET A 1 90 ? -2.048 5.316 12.484 1.00 75.88 90 MET A C 1
ATOM 712 O O . MET A 1 90 ? -3.016 5.109 13.213 1.00 75.88 90 MET A O 1
ATOM 716 N N . PHE A 1 91 ? -1.872 6.469 11.838 1.00 77.50 91 PHE A N 1
ATOM 717 C CA . PHE A 1 91 ? -2.776 7.610 11.962 1.00 77.50 91 PHE A CA 1
ATOM 718 C C . PHE A 1 91 ? -4.201 7.290 11.491 1.00 77.50 91 PHE A C 1
ATOM 720 O O . PHE A 1 91 ? -5.159 7.696 12.137 1.00 77.50 91 PHE A O 1
ATOM 727 N N . PHE A 1 92 ? -4.368 6.508 10.420 1.00 68.31 92 PHE A N 1
ATOM 728 C CA . PHE A 1 92 ? -5.698 6.084 9.962 1.00 68.31 92 PHE A CA 1
ATOM 729 C C . PHE A 1 92 ? -6.306 4.945 10.807 1.00 68.31 92 PHE A C 1
ATOM 731 O O . PHE A 1 92 ? -7.532 4.860 10.935 1.00 68.31 92 PHE A O 1
ATOM 738 N N . MET A 1 93 ? -5.488 4.079 11.418 1.00 65.19 93 MET A N 1
ATOM 739 C CA . MET A 1 93 ? -5.974 2.957 12.241 1.00 65.19 93 MET A CA 1
ATOM 740 C C . MET A 1 93 ? -6.286 3.328 13.695 1.00 65.19 93 MET A C 1
ATOM 742 O O . MET A 1 93 ? -7.235 2.787 14.264 1.00 65.19 93 MET A O 1
ATOM 746 N N . LEU A 1 94 ? -5.545 4.263 14.293 1.00 64.06 94 LEU A N 1
ATOM 747 C CA . LEU A 1 94 ? -5.732 4.702 15.682 1.00 64.06 94 LEU A CA 1
ATOM 748 C C . LEU A 1 94 ? -7.167 5.193 15.971 1.00 64.06 94 LEU A C 1
ATOM 750 O O . LEU A 1 94 ? -7.793 4.674 16.898 1.00 64.06 94 LEU A O 1
ATOM 754 N N . PRO A 1 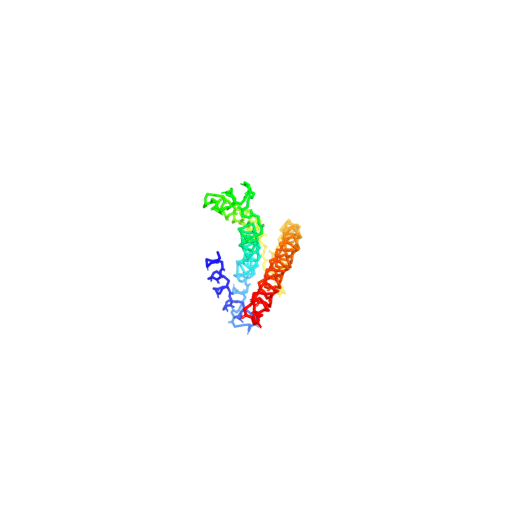95 ? -7.765 6.091 15.163 1.00 60.62 95 PRO A N 1
ATOM 755 C CA . PRO A 1 95 ? -9.140 6.534 15.375 1.00 60.62 95 PRO A CA 1
ATOM 756 C C . PRO A 1 95 ? -10.147 5.397 15.181 1.00 60.62 95 PRO A C 1
ATOM 758 O O . PRO A 1 95 ? -11.164 5.349 15.866 1.00 60.62 95 PRO A O 1
ATOM 761 N N . ASN A 1 96 ? -9.859 4.435 14.295 1.00 61.44 96 ASN A N 1
ATOM 762 C CA . ASN A 1 96 ? -10.737 3.290 14.051 1.00 61.44 96 ASN A CA 1
ATOM 763 C C . ASN A 1 96 ? -10.871 2.366 15.275 1.00 61.44 96 ASN A C 1
ATOM 765 O O . ASN A 1 96 ? -11.960 1.827 15.488 1.00 61.44 96 ASN A O 1
ATOM 769 N N . ALA A 1 97 ? -9.810 2.223 16.079 1.00 59.12 97 ALA A N 1
ATOM 770 C CA . ALA A 1 97 ? -9.820 1.469 17.336 1.00 59.12 97 ALA A CA 1
ATOM 771 C C . ALA A 1 97 ? -10.385 2.282 18.521 1.00 59.12 97 ALA A C 1
ATOM 773 O O . ALA A 1 97 ? -11.047 1.725 19.405 1.00 59.12 97 ALA A O 1
ATOM 774 N N . ILE A 1 98 ? -10.155 3.602 18.532 1.00 56.38 98 ILE A N 1
ATOM 775 C CA . ILE A 1 98 ? -10.584 4.511 19.609 1.00 56.38 98 ILE A CA 1
ATOM 776 C C . ILE A 1 98 ? -12.087 4.833 19.520 1.00 56.38 98 ILE A C 1
ATOM 778 O O . ILE A 1 98 ? -12.757 4.843 20.548 1.00 56.38 98 ILE A O 1
ATOM 782 N N . LEU A 1 99 ? -12.654 5.012 18.319 1.00 54.59 99 LEU A N 1
ATOM 783 C CA . LEU A 1 99 ? -14.081 5.343 18.127 1.00 54.59 99 LEU A CA 1
ATOM 784 C C . LEU A 1 99 ? -15.042 4.144 18.272 1.00 54.59 99 LEU A C 1
ATOM 786 O O . LEU A 1 99 ? -16.250 4.278 18.065 1.00 54.59 99 LEU A O 1
ATOM 790 N N . THR A 1 100 ? -14.529 2.972 18.642 1.00 53.72 100 THR A N 1
ATOM 791 C CA . THR A 1 100 ? -15.341 1.803 19.007 1.00 53.72 100 THR A CA 1
ATOM 792 C C . THR A 1 100 ? -15.656 1.882 20.503 1.00 53.72 100 THR A C 1
ATOM 794 O O . THR A 1 100 ? -14.959 1.273 21.314 1.00 53.72 100 THR A O 1
ATOM 797 N N . ASN A 1 101 ? -16.632 2.718 20.875 1.00 51.84 101 ASN A N 1
ATOM 798 C CA . ASN A 1 101 ? -16.953 3.028 22.277 1.00 51.84 101 ASN A CA 1
ATOM 799 C C . ASN A 1 101 ? -18.463 2.956 22.603 1.00 51.84 101 ASN A C 1
ATOM 801 O O . ASN A 1 101 ? -18.900 3.579 23.566 1.00 51.84 101 ASN A O 1
ATOM 805 N N . GLN A 1 102 ? -19.268 2.245 21.800 1.00 54.91 102 GLN A N 1
ATOM 806 C CA . GLN A 1 102 ? -20.707 2.072 22.066 1.00 54.91 102 GLN A CA 1
ATOM 807 C C . GLN A 1 102 ? -20.985 0.825 22.931 1.00 54.91 102 GLN A C 1
ATOM 809 O O . GLN A 1 102 ? -20.311 -0.196 22.750 1.00 54.91 102 GLN A O 1
ATOM 814 N N . PRO A 1 103 ? -21.972 0.877 23.850 1.00 49.28 103 PRO A N 1
ATOM 815 C CA . PRO A 1 103 ? -22.389 -0.271 24.643 1.00 49.28 103 PRO A CA 1
ATOM 816 C C . PRO A 1 103 ? -23.120 -1.325 23.797 1.00 49.28 103 PRO A C 1
ATOM 818 O O . PRO A 1 103 ? -23.629 -1.068 22.709 1.00 49.28 103 PRO A O 1
ATOM 821 N N . MET A 1 104 ? -23.108 -2.547 24.318 1.00 46.78 104 MET A N 1
ATOM 822 C CA . MET A 1 104 ? -23.427 -3.806 23.649 1.00 46.78 104 MET A CA 1
ATOM 823 C C . MET A 1 104 ? -24.909 -3.941 23.232 1.00 46.78 104 MET A C 1
ATOM 825 O O . MET A 1 104 ? -25.772 -3.918 24.107 1.00 46.78 104 MET A O 1
ATOM 829 N N . PRO A 1 105 ? -25.224 -4.141 21.935 1.00 51.12 105 PRO A N 1
ATOM 830 C CA . PRO A 1 105 ? -26.564 -4.523 21.488 1.00 51.12 105 PRO A CA 1
ATOM 831 C C . PRO A 1 105 ? -26.764 -6.053 21.517 1.00 51.12 105 PRO A C 1
ATOM 833 O O . PRO A 1 105 ? -25.798 -6.810 21.412 1.00 51.12 105 PRO A O 1
ATOM 836 N N . GLU A 1 106 ? -28.021 -6.511 21.608 1.00 51.84 106 GLU A N 1
ATOM 837 C CA . GLU A 1 106 ? -28.422 -7.937 21.655 1.00 51.84 106 GLU A CA 1
ATOM 838 C C . GLU A 1 106 ? -27.977 -8.768 20.434 1.00 51.84 106 GLU A C 1
ATOM 840 O O . GLU A 1 106 ? -27.907 -9.994 20.507 1.00 51.84 106 GLU A O 1
ATOM 845 N N . VAL A 1 107 ? -27.626 -8.120 19.316 1.00 54.69 107 VAL A N 1
ATOM 846 C CA . VAL A 1 107 ? -27.183 -8.779 18.078 1.00 54.69 107 VAL A CA 1
ATOM 847 C C . VAL A 1 107 ? -25.716 -8.447 17.811 1.00 54.69 107 VAL A C 1
ATOM 849 O O . VAL A 1 107 ? -25.349 -7.300 17.544 1.00 54.69 107 VAL A O 1
ATOM 852 N N . PHE A 1 108 ? -24.855 -9.465 17.880 1.00 57.66 108 PHE A N 1
ATOM 853 C CA . PHE A 1 108 ? -23.409 -9.298 17.765 1.00 57.66 108 PHE A CA 1
ATOM 854 C C . PHE A 1 108 ? -22.990 -8.922 16.331 1.00 57.66 108 PHE A C 1
ATOM 856 O O . PHE A 1 108 ? -22.891 -9.783 15.459 1.00 57.66 108 PHE A O 1
ATOM 863 N N . SER A 1 109 ? -22.686 -7.646 16.084 1.00 57.62 109 SER A N 1
ATOM 864 C CA . SER A 1 109 ? -22.002 -7.203 14.864 1.00 57.62 109 SER A CA 1
ATOM 865 C C . SER A 1 109 ? -21.023 -6.068 15.160 1.00 57.62 109 SER A C 1
ATOM 867 O O . SER A 1 109 ? -21.329 -5.106 15.862 1.00 57.62 109 SER A O 1
ATOM 869 N N . CYS A 1 110 ? -19.817 -6.187 14.599 1.00 59.19 110 CYS A N 1
ATOM 870 C CA . CYS A 1 110 ? -18.701 -5.255 14.785 1.00 59.19 110 CYS A CA 1
ATOM 871 C C . CYS A 1 110 ? -19.035 -3.825 14.304 1.00 59.19 110 CYS A C 1
ATOM 873 O O . CYS A 1 110 ? -18.496 -2.844 14.813 1.00 59.19 110 CYS A O 1
ATOM 875 N N . MET A 1 111 ? -19.983 -3.701 13.368 1.00 55.69 111 MET A N 1
ATOM 876 C CA . MET A 1 111 ? -20.470 -2.416 12.855 1.00 55.69 111 MET A CA 1
ATOM 877 C C . MET A 1 111 ? -21.424 -1.702 13.814 1.00 55.69 111 MET A C 1
ATOM 879 O O . MET A 1 111 ? -21.481 -0.476 13.803 1.00 55.69 111 MET A O 1
ATOM 883 N N . THR A 1 112 ? -22.150 -2.443 14.652 1.00 54.28 112 THR A N 1
ATOM 884 C CA . THR A 1 112 ? -23.128 -1.889 15.604 1.00 54.28 112 THR A CA 1
ATOM 885 C C . THR A 1 112 ? -22.457 -1.293 16.842 1.00 54.28 112 THR A C 1
ATOM 887 O O . THR A 1 112 ? -23.053 -0.488 17.545 1.00 54.28 112 THR A O 1
ATOM 890 N N . LEU A 1 113 ? -21.198 -1.662 17.094 1.00 55.06 113 LEU A N 1
ATOM 891 C CA . LEU A 1 113 ? -20.400 -1.172 18.220 1.00 55.06 113 LEU A CA 1
ATOM 892 C C . LEU A 1 113 ? -19.665 0.149 17.924 1.00 55.06 113 LEU A C 1
ATOM 894 O O . LEU A 1 113 ? -18.971 0.708 18.781 1.00 55.06 113 LEU A O 1
ATOM 898 N N .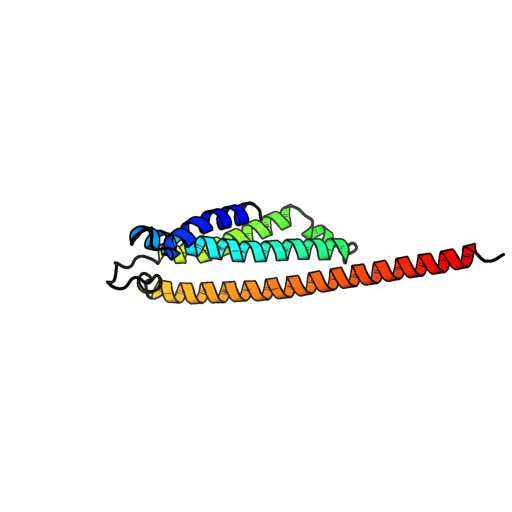 LYS A 1 114 ? -19.773 0.634 16.686 1.00 55.41 114 LYS A N 1
ATOM 899 C CA . LYS A 1 114 ? -19.082 1.825 16.203 1.00 55.41 114 LYS A CA 1
ATOM 900 C C . LYS A 1 114 ? -20.030 3.020 16.252 1.00 55.41 114 LYS A C 1
ATOM 902 O O . LYS A 1 114 ? -21.166 2.922 15.804 1.00 55.41 114 LYS A O 1
ATOM 907 N N . SER A 1 115 ? -19.573 4.149 16.798 1.00 60.19 115 SER A N 1
ATOM 908 C CA . SER A 1 115 ? -20.355 5.394 16.777 1.00 60.19 115 SER A CA 1
ATOM 909 C C . SER A 1 115 ? -20.576 5.882 15.337 1.00 60.19 115 SER A C 1
ATOM 911 O O . SER A 1 115 ? -19.793 5.544 14.446 1.00 60.19 115 SER A O 1
ATOM 913 N N . ASP A 1 116 ? -21.592 6.715 15.090 1.00 65.56 116 ASP A N 1
ATOM 914 C CA . ASP A 1 116 ? -21.862 7.261 13.747 1.00 65.56 116 ASP A CA 1
ATOM 915 C C . ASP A 1 116 ? -20.655 8.007 13.155 1.00 65.56 116 ASP A C 1
ATOM 917 O O . ASP A 1 116 ? -20.354 7.886 11.964 1.00 65.56 116 ASP A O 1
ATOM 921 N N . LEU A 1 117 ? -19.895 8.711 14.003 1.00 61.69 117 LEU A N 1
ATOM 922 C CA . LEU A 1 117 ? -18.629 9.342 13.619 1.00 61.69 117 LEU A CA 1
ATOM 923 C C . LEU A 1 117 ? -17.566 8.304 13.235 1.00 61.69 117 LEU A C 1
ATOM 925 O O . LEU A 1 117 ? -16.845 8.478 12.252 1.00 61.69 117 LEU A O 1
ATOM 929 N N . GLY A 1 118 ? -17.487 7.202 13.985 1.00 67.19 118 GLY A N 1
ATOM 930 C CA . GLY A 1 118 ? -16.574 6.105 13.695 1.00 67.19 118 GLY A CA 1
ATOM 931 C C . GLY A 1 118 ? -16.906 5.444 12.364 1.00 67.19 118 GLY A C 1
ATOM 932 O O . GLY A 1 118 ? -15.997 5.121 11.607 1.00 67.19 118 GLY A O 1
ATOM 933 N N . ARG A 1 119 ? -18.191 5.281 12.041 1.00 68.06 119 ARG A N 1
ATOM 934 C CA . ARG A 1 119 ? -18.641 4.661 10.791 1.00 68.06 119 ARG A CA 1
ATOM 935 C C . ARG A 1 119 ? -18.240 5.485 9.566 1.00 68.06 119 ARG A C 1
ATOM 937 O O . ARG A 1 119 ? -17.648 4.925 8.647 1.00 68.06 119 ARG A O 1
ATOM 944 N N . ARG A 1 120 ? -18.443 6.808 9.603 1.00 74.69 120 ARG A N 1
ATOM 945 C CA . ARG A 1 120 ? -17.976 7.719 8.538 1.00 74.69 120 ARG A CA 1
ATOM 946 C C . ARG A 1 120 ? -16.454 7.720 8.412 1.00 74.69 120 ARG A C 1
ATOM 948 O O . ARG A 1 120 ? -15.925 7.626 7.310 1.00 74.69 120 ARG A O 1
ATOM 955 N N . TRP A 1 121 ? -15.736 7.771 9.537 1.00 75.44 121 TRP A N 1
ATOM 956 C CA . TRP A 1 121 ? -14.271 7.714 9.520 1.00 75.44 121 TRP A CA 1
ATOM 957 C C . TRP A 1 121 ? -13.748 6.391 8.950 1.00 75.44 121 TRP A C 1
ATOM 959 O O . TRP A 1 121 ? -12.764 6.367 8.209 1.00 75.44 121 TRP A O 1
ATOM 969 N N . HIS A 1 122 ? -14.412 5.283 9.282 1.00 78.81 122 HIS A N 1
ATOM 970 C CA . HIS A 1 122 ? -14.079 3.964 8.765 1.00 78.81 122 HIS A CA 1
ATOM 971 C C . HIS A 1 122 ? -14.255 3.897 7.252 1.00 78.81 122 HIS A C 1
ATOM 973 O O . HIS A 1 122 ? -13.343 3.442 6.573 1.00 78.81 122 HIS A O 1
ATOM 979 N N . GLU A 1 123 ? -15.372 4.398 6.727 1.00 79.50 123 GLU A N 1
ATOM 980 C CA . GLU A 1 123 ? -15.645 4.434 5.290 1.00 79.50 123 GLU A CA 1
ATOM 981 C C . GLU A 1 123 ? -14.579 5.234 4.527 1.00 79.50 123 GLU A C 1
ATOM 983 O O . GLU 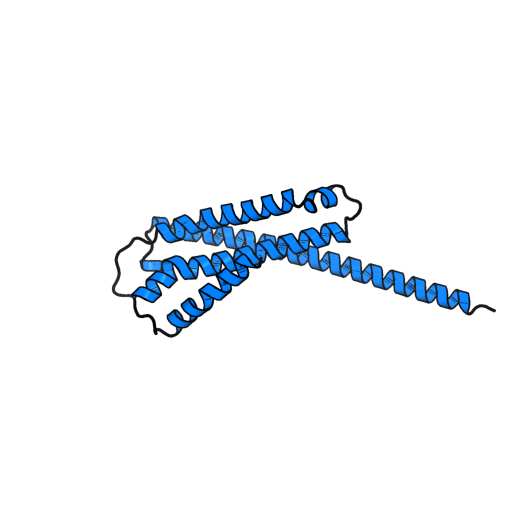A 1 123 ? -13.987 4.718 3.578 1.00 79.50 123 GLU A O 1
ATOM 988 N N . VAL A 1 124 ? -14.233 6.433 5.011 1.00 81.50 124 VAL A N 1
ATOM 989 C CA . VAL A 1 124 ? -13.155 7.256 4.433 1.00 81.50 124 VAL A CA 1
ATOM 990 C C . VAL A 1 124 ? -11.806 6.533 4.499 1.00 81.50 124 VAL A C 1
ATOM 992 O O . VAL A 1 124 ? -11.082 6.473 3.506 1.00 81.50 124 VAL A O 1
ATOM 995 N N . SER A 1 125 ? -11.472 5.939 5.649 1.00 79.25 125 SER A N 1
ATOM 996 C CA . SER A 1 125 ? -10.207 5.215 5.838 1.00 79.25 125 SER A CA 1
ATOM 997 C C . SER A 1 125 ? -10.099 3.997 4.919 1.00 79.25 125 SER A C 1
ATOM 999 O O . SER A 1 125 ? -9.037 3.735 4.353 1.00 79.25 125 SER A O 1
ATOM 1001 N N . VAL A 1 126 ? -11.192 3.245 4.766 1.00 80.12 126 VAL A N 1
ATOM 1002 C CA . VAL A 1 126 ? -11.258 2.068 3.895 1.00 80.12 126 VAL A CA 1
ATOM 1003 C C . VAL A 1 126 ? -11.097 2.495 2.446 1.00 80.12 126 VAL A C 1
ATOM 1005 O O . VAL A 1 126 ? -10.255 1.934 1.749 1.00 80.12 126 VAL A O 1
ATOM 1008 N N . HIS A 1 127 ? -11.831 3.517 2.008 1.00 84.38 127 HIS A N 1
ATOM 1009 C CA . HIS A 1 127 ? -11.757 4.000 0.635 1.00 84.38 127 HIS A CA 1
ATOM 1010 C C . HIS A 1 127 ? -10.352 4.511 0.285 1.00 84.38 127 HIS A C 1
ATOM 1012 O O . HIS A 1 127 ? -9.789 4.141 -0.745 1.00 84.38 127 HIS A O 1
ATOM 1018 N N . PHE A 1 128 ? -9.731 5.275 1.187 1.00 84.75 128 PHE A N 1
ATOM 1019 C CA . PHE A 1 128 ? -8.349 5.735 1.040 1.00 84.75 128 PHE A CA 1
ATOM 1020 C C . PHE A 1 128 ? -7.360 4.569 0.901 1.00 84.75 128 PHE A C 1
ATOM 1022 O O . PHE A 1 128 ? -6.495 4.561 0.025 1.00 84.75 128 PHE A O 1
ATOM 1029 N N . ASN A 1 129 ? -7.508 3.543 1.737 1.00 82.38 129 ASN A N 1
ATOM 1030 C CA . ASN A 1 129 ? -6.624 2.386 1.733 1.00 82.38 129 ASN A CA 1
ATOM 1031 C C . ASN A 1 129 ? -6.825 1.488 0.493 1.00 82.38 129 ASN A C 1
ATOM 1033 O O . ASN A 1 129 ? -5.852 0.944 -0.030 1.00 82.38 129 ASN A O 1
ATOM 1037 N N . VAL A 1 130 ? -8.053 1.396 -0.032 1.00 86.12 130 VAL A N 1
ATOM 1038 C CA . VAL A 1 130 ? -8.350 0.772 -1.336 1.00 86.12 130 VAL A CA 1
ATOM 1039 C C . VAL A 1 130 ? -7.707 1.563 -2.480 1.00 86.12 130 VAL A C 1
ATOM 1041 O O . VAL A 1 130 ? -7.128 0.964 -3.386 1.00 86.12 130 VAL A O 1
ATOM 1044 N N . GLY A 1 131 ? -7.733 2.896 -2.423 1.00 88.94 131 GLY A N 1
ATOM 1045 C CA . GLY A 1 131 ? -7.027 3.748 -3.383 1.00 88.94 131 GLY A CA 1
ATOM 1046 C C . GLY A 1 131 ? -5.516 3.490 -3.392 1.00 88.94 131 GLY A C 1
ATOM 1047 O O . GLY A 1 131 ? -4.929 3.264 -4.450 1.00 88.94 131 GLY A O 1
ATOM 1048 N N . ILE A 1 132 ? -4.892 3.428 -2.208 1.00 86.94 132 ILE A N 1
ATOM 1049 C CA . ILE A 1 132 ? -3.469 3.071 -2.065 1.00 86.94 132 ILE A CA 1
ATOM 1050 C C . ILE A 1 132 ? -3.187 1.679 -2.637 1.00 86.94 132 ILE A C 1
ATOM 1052 O O . ILE A 1 132 ? -2.153 1.478 -3.274 1.00 86.94 132 ILE A O 1
ATOM 1056 N N . PHE A 1 133 ? -4.086 0.718 -2.422 1.00 87.12 133 PHE A N 1
ATOM 1057 C CA . PHE A 1 133 ? -3.936 -0.630 -2.959 1.00 87.12 133 PHE A CA 1
ATOM 1058 C C . PHE A 1 133 ? -3.892 -0.640 -4.486 1.00 87.12 133 PHE A C 1
ATOM 1060 O O . PHE A 1 133 ? -2.961 -1.211 -5.048 1.00 87.12 133 PHE A O 1
ATOM 1067 N N . TRP A 1 134 ? -4.838 0.022 -5.155 1.00 90.69 134 TRP A N 1
ATOM 1068 C CA . TRP A 1 134 ? -4.841 0.092 -6.618 1.00 90.69 134 TRP A CA 1
ATOM 1069 C C . TRP A 1 134 ? -3.592 0.783 -7.163 1.00 90.69 134 TRP A C 1
ATOM 1071 O O . TRP A 1 134 ? -2.984 0.281 -8.107 1.00 90.69 134 TRP A O 1
ATOM 1081 N N . ALA A 1 135 ? -3.153 1.873 -6.531 1.00 89.81 135 ALA A N 1
ATOM 1082 C CA . ALA A 1 135 ? -1.910 2.543 -6.903 1.00 89.81 135 ALA A CA 1
ATOM 1083 C C . ALA A 1 135 ? -0.688 1.613 -6.767 1.00 89.81 135 ALA A C 1
ATOM 1085 O O . ALA A 1 135 ? 0.113 1.502 -7.696 1.00 89.81 135 ALA A O 1
ATOM 1086 N N . ALA A 1 136 ? -0.566 0.896 -5.644 1.00 90.00 136 ALA A N 1
ATOM 1087 C CA . ALA A 1 136 ? 0.512 -0.067 -5.414 1.00 90.00 136 ALA A CA 1
ATOM 1088 C C . ALA A 1 136 ? 0.449 -1.257 -6.387 1.00 90.00 136 ALA A C 1
ATOM 1090 O O . ALA A 1 136 ? 1.480 -1.716 -6.875 1.00 90.00 136 ALA A O 1
ATOM 1091 N N . PHE A 1 137 ? -0.750 -1.747 -6.703 1.00 89.62 137 PHE A N 1
ATOM 1092 C CA . PHE A 1 137 ? -0.954 -2.847 -7.641 1.00 89.62 137 PHE A CA 1
ATOM 1093 C C . PHE A 1 137 ? -0.534 -2.465 -9.063 1.00 89.62 137 PHE A C 1
ATOM 1095 O O . PHE A 1 137 ? 0.243 -3.183 -9.689 1.00 89.62 137 PHE A O 1
ATOM 1102 N N . LEU A 1 138 ? -0.979 -1.307 -9.557 1.00 92.75 138 LEU A N 1
ATOM 1103 C CA . LEU A 1 138 ? -0.585 -0.807 -10.876 1.00 92.75 138 LEU A CA 1
ATOM 1104 C C . LEU A 1 138 ? 0.927 -0.575 -10.958 1.00 92.75 138 LEU A C 1
ATOM 1106 O O . LEU A 1 138 ? 1.558 -0.965 -11.941 1.00 92.75 138 LEU A O 1
ATOM 1110 N N . LEU A 1 139 ? 1.523 -0.016 -9.900 1.00 90.38 139 LEU A N 1
ATOM 1111 C CA . LEU A 1 139 ? 2.969 0.168 -9.803 1.00 90.38 139 LEU A CA 1
ATOM 1112 C C . LEU A 1 139 ? 3.717 -1.171 -9.867 1.00 90.38 139 LEU A C 1
ATOM 1114 O O . LEU A 1 139 ? 4.705 -1.291 -10.589 1.00 90.38 139 LEU A O 1
ATOM 1118 N N . MET A 1 140 ? 3.231 -2.187 -9.153 1.00 89.81 140 MET A N 1
ATOM 1119 C CA . MET A 1 140 ? 3.785 -3.542 -9.182 1.00 89.81 140 MET A CA 1
ATOM 1120 C C . MET A 1 140 ? 3.716 -4.166 -10.572 1.00 89.81 140 MET A C 1
ATOM 1122 O O . MET A 1 140 ? 4.732 -4.648 -11.072 1.00 89.81 140 MET A O 1
ATOM 1126 N N . VAL A 1 141 ? 2.546 -4.131 -11.215 1.00 91.44 141 VAL A N 1
ATOM 1127 C CA . VAL A 1 141 ? 2.352 -4.668 -12.571 1.00 91.44 141 VAL A CA 1
ATOM 1128 C C . VAL A 1 141 ? 3.289 -3.979 -13.559 1.00 91.44 141 VAL A C 1
ATOM 1130 O O . VAL A 1 141 ? 3.958 -4.657 -14.341 1.00 91.44 141 VAL A O 1
ATOM 1133 N N . PHE A 1 142 ? 3.400 -2.652 -13.488 1.00 90.56 142 PHE A N 1
ATOM 1134 C CA . PHE A 1 142 ? 4.312 -1.883 -14.328 1.00 90.56 142 PHE A CA 1
ATOM 1135 C C . PHE A 1 142 ? 5.777 -2.294 -14.112 1.00 90.56 142 PHE A C 1
ATOM 1137 O O . PHE A 1 142 ? 6.469 -2.647 -15.071 1.00 90.56 142 PHE A O 1
ATOM 1144 N N . CYS A 1 143 ? 6.237 -2.320 -12.855 1.00 87.50 143 CYS A N 1
ATOM 1145 C CA . CYS A 1 143 ? 7.615 -2.680 -12.518 1.00 87.50 143 CYS A CA 1
ATOM 1146 C C . CYS A 1 143 ? 7.952 -4.099 -12.982 1.00 87.50 143 CYS A C 1
ATOM 1148 O O . CYS A 1 143 ? 8.972 -4.305 -13.637 1.00 87.50 143 CYS A O 1
ATOM 1150 N N . TYR A 1 144 ? 7.093 -5.079 -12.691 1.00 89.44 144 TYR A N 1
ATOM 1151 C CA . TYR A 1 144 ? 7.336 -6.466 -13.084 1.00 89.44 144 TYR A CA 1
ATOM 1152 C C . TYR A 1 144 ? 7.309 -6.665 -14.592 1.00 89.44 144 TYR A C 1
ATOM 1154 O O . TYR A 1 144 ? 8.186 -7.348 -15.116 1.00 89.44 144 TYR A O 1
ATOM 1162 N N . THR A 1 145 ? 6.362 -6.043 -15.296 1.00 89.62 145 THR A N 1
ATOM 1163 C CA . THR A 1 145 ? 6.295 -6.124 -16.761 1.00 89.62 145 THR A CA 1
ATOM 1164 C C . THR A 1 145 ? 7.555 -5.537 -17.385 1.00 89.62 145 T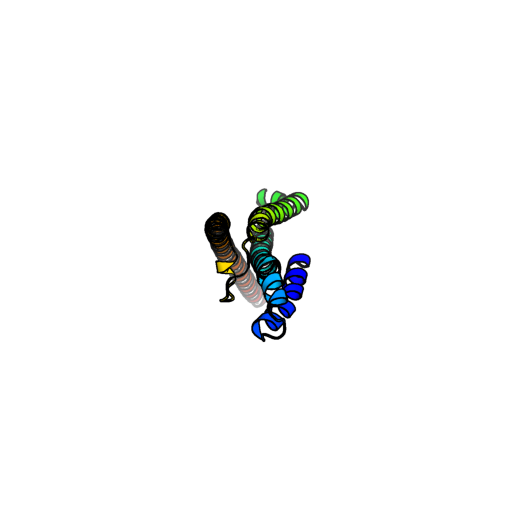HR A C 1
ATOM 1166 O O . THR A 1 145 ? 8.142 -6.142 -18.281 1.00 89.62 145 THR A O 1
ATOM 1169 N N . SER A 1 146 ? 8.032 -4.397 -16.880 1.00 86.38 146 SER A N 1
ATOM 1170 C CA . SER A 1 146 ? 9.242 -3.784 -17.418 1.00 86.38 146 SER A CA 1
ATOM 1171 C C . SER A 1 146 ? 10.510 -4.566 -17.077 1.00 86.38 146 SER A C 1
ATOM 1173 O O . SER A 1 146 ? 11.389 -4.669 -17.931 1.00 86.38 146 SER A O 1
ATOM 1175 N N . ILE A 1 147 ? 10.617 -5.134 -15.870 1.00 86.31 147 ILE A N 1
ATOM 1176 C CA . ILE A 1 147 ? 11.733 -6.021 -15.508 1.00 86.31 147 ILE A CA 1
ATOM 1177 C C . ILE A 1 147 ? 11.719 -7.257 -16.415 1.00 86.31 147 ILE A C 1
ATOM 1179 O O . ILE A 1 147 ? 12.747 -7.587 -17.001 1.00 86.31 147 ILE A O 1
ATOM 1183 N N . ALA A 1 148 ? 10.565 -7.908 -16.583 1.00 88.69 148 ALA A N 1
ATOM 1184 C CA . ALA A 1 148 ? 10.418 -9.081 -17.441 1.00 88.69 148 ALA A CA 1
ATOM 1185 C C . ALA A 1 148 ? 10.771 -8.766 -18.902 1.00 88.69 148 ALA A C 1
ATOM 1187 O O . ALA A 1 148 ? 11.526 -9.509 -19.523 1.00 88.69 148 ALA A O 1
ATOM 1188 N N . CYS A 1 149 ? 10.298 -7.633 -19.429 1.00 88.19 149 CYS A N 1
ATOM 1189 C CA . CYS A 1 149 ? 10.626 -7.170 -20.776 1.00 88.19 149 CYS A CA 1
ATOM 1190 C C . CYS A 1 149 ? 12.132 -6.902 -20.936 1.00 88.19 149 CYS A C 1
ATOM 1192 O O . CYS A 1 149 ? 12.750 -7.361 -21.898 1.00 88.19 149 CYS A O 1
ATOM 1194 N N . HIS A 1 150 ? 12.755 -6.227 -19.964 1.00 85.50 150 HIS A N 1
ATOM 1195 C CA . HIS A 1 150 ? 14.192 -5.955 -19.975 1.00 85.50 150 HIS A CA 1
ATOM 1196 C C . HIS A 1 150 ? 15.027 -7.243 -19.926 1.00 85.50 150 HIS A C 1
ATOM 1198 O O . HIS A 1 150 ? 15.993 -7.389 -20.682 1.00 85.50 150 HIS A O 1
ATOM 1204 N N . VAL A 1 151 ? 14.653 -8.196 -19.067 1.00 87.00 151 VAL A N 1
ATOM 1205 C CA . VAL A 1 151 ? 15.302 -9.512 -18.970 1.00 87.00 151 VAL A CA 1
ATOM 1206 C C . VAL A 1 151 ? 15.121 -10.295 -20.268 1.00 87.00 151 VAL A C 1
ATOM 1208 O O . VAL A 1 151 ? 16.106 -10.784 -20.813 1.00 87.00 151 VAL A O 1
ATOM 1211 N N . TYR A 1 152 ? 13.908 -10.341 -20.821 1.00 88.62 152 TYR A N 1
ATOM 1212 C CA . TYR A 1 152 ? 13.625 -11.013 -22.089 1.00 88.62 152 TYR A CA 1
ATOM 1213 C C . TYR A 1 152 ? 14.469 -10.443 -23.236 1.00 88.62 152 TYR A C 1
ATOM 1215 O O . TYR A 1 152 ? 15.128 -11.190 -23.963 1.00 88.62 152 TYR A O 1
ATOM 1223 N N . HIS A 1 153 ? 14.520 -9.115 -23.368 1.00 86.94 153 HIS A N 1
ATOM 1224 C CA . HIS A 1 153 ? 15.331 -8.455 -24.388 1.00 86.94 153 HIS A CA 1
ATOM 1225 C C . HIS A 1 153 ? 16.833 -8.711 -24.189 1.00 86.94 153 HIS A C 1
ATOM 1227 O O . HIS A 1 153 ? 17.567 -8.925 -25.155 1.00 86.94 153 HIS A O 1
ATOM 1233 N N . SER A 1 154 ? 17.300 -8.732 -22.939 1.00 85.50 154 SER A N 1
ATOM 1234 C CA . SER A 1 154 ? 18.698 -9.022 -22.607 1.00 85.50 154 SER A CA 1
ATOM 1235 C C . SER A 1 154 ? 19.074 -10.469 -22.938 1.00 85.50 154 SER A C 1
ATOM 1237 O O . SER A 1 154 ? 20.079 -10.687 -23.611 1.00 85.50 154 SER A O 1
ATOM 1239 N N . CYS A 1 155 ? 18.239 -11.450 -22.579 1.00 85.44 155 CYS A N 1
ATOM 1240 C CA . CYS A 1 155 ? 18.431 -12.853 -22.955 1.00 85.44 155 CYS A CA 1
ATOM 1241 C C . CYS A 1 155 ? 18.428 -13.046 -24.477 1.00 85.44 155 CYS A C 1
ATOM 1243 O O . CYS A 1 155 ? 19.299 -13.733 -25.006 1.00 85.44 155 CYS A O 1
ATOM 1245 N N . LYS A 1 156 ? 17.506 -12.393 -25.200 1.00 88.94 156 LYS A N 1
ATOM 1246 C CA . LYS A 1 156 ? 17.456 -12.452 -26.668 1.00 88.94 156 LYS A CA 1
ATOM 1247 C C . LYS A 1 156 ? 18.725 -11.886 -27.313 1.00 88.94 156 LYS A C 1
ATOM 1249 O O . LYS A 1 156 ? 19.226 -12.474 -28.270 1.00 88.94 156 LYS A O 1
ATOM 1254 N N . ARG A 1 157 ? 19.259 -10.772 -26.793 1.00 86.00 157 ARG A N 1
ATOM 1255 C CA . ARG A 1 157 ? 20.530 -10.195 -27.265 1.00 86.00 157 ARG A CA 1
ATOM 1256 C C . ARG A 1 157 ? 21.703 -11.146 -27.043 1.00 86.00 157 ARG A C 1
ATOM 1258 O O . ARG A 1 157 ? 22.413 -11.425 -28.000 1.00 86.00 157 ARG A O 1
ATOM 1265 N N . VAL A 1 158 ? 21.853 -11.695 -25.836 1.00 85.56 158 VAL A N 1
ATOM 1266 C CA . VAL A 1 158 ? 22.925 -12.660 -25.516 1.00 85.56 158 VAL A CA 1
ATOM 1267 C C . VAL A 1 158 ? 22.833 -13.905 -26.399 1.00 85.56 158 VAL A C 1
ATOM 1269 O O . VAL A 1 158 ? 23.840 -14.386 -26.911 1.00 85.56 158 VAL A O 1
ATOM 1272 N N . GLN A 1 159 ? 21.623 -14.421 -26.629 1.00 83.62 159 GLN A N 1
ATOM 1273 C CA . GLN A 1 159 ? 21.441 -15.595 -27.476 1.00 83.62 159 GLN A CA 1
ATOM 1274 C C . GLN A 1 159 ? 21.826 -15.316 -28.931 1.00 83.62 159 GLN A C 1
ATOM 1276 O O . GLN A 1 159 ? 22.516 -16.137 -29.538 1.00 83.62 159 GLN A O 1
ATOM 1281 N N . ARG A 1 160 ? 21.448 -14.148 -29.466 1.00 81.56 160 ARG A N 1
ATOM 1282 C CA . ARG A 1 160 ? 21.839 -13.720 -30.812 1.00 81.56 160 ARG A CA 1
ATOM 1283 C C . ARG A 1 160 ? 23.358 -13.567 -30.937 1.00 81.56 160 ARG A C 1
ATOM 1285 O O . ARG A 1 160 ? 23.936 -14.157 -31.844 1.00 81.56 160 ARG A O 1
ATOM 1292 N N . ASP A 1 161 ? 23.995 -12.898 -29.984 1.00 81.38 161 ASP A N 1
ATOM 1293 C CA . ASP A 1 161 ? 25.450 -12.709 -29.954 1.00 81.38 161 ASP A CA 1
ATOM 1294 C C . ASP A 1 161 ? 26.196 -14.059 -29.887 1.00 81.38 161 ASP A C 1
ATOM 1296 O O . ASP A 1 161 ? 27.107 -14.330 -30.664 1.00 81.38 161 ASP A O 1
ATOM 1300 N N . SER A 1 162 ? 25.706 -15.004 -29.072 1.00 79.19 162 SER A N 1
ATOM 1301 C CA . SER A 1 162 ? 26.267 -16.366 -28.995 1.00 79.19 162 SER A CA 1
ATOM 1302 C C . SER A 1 162 ? 26.109 -17.187 -30.284 1.00 79.19 162 SER A C 1
ATOM 1304 O O . SER A 1 162 ? 26.879 -18.118 -30.537 1.00 79.19 162 SER A O 1
ATOM 1306 N N . SER A 1 163 ? 25.066 -16.908 -31.073 1.00 77.81 163 SER A N 1
ATOM 1307 C CA . SER A 1 163 ? 24.821 -17.578 -32.353 1.00 77.81 163 SER A CA 1
ATOM 1308 C C . SER A 1 163 ? 25.660 -16.976 -33.474 1.00 77.81 163 SER A C 1
ATOM 1310 O O . SER A 1 163 ? 26.173 -17.717 -34.310 1.00 77.81 163 SER A O 1
ATOM 1312 N N . GLU A 1 164 ? 25.860 -15.657 -33.446 1.00 77.06 164 GLU A N 1
ATOM 1313 C CA . GLU A 1 164 ? 26.774 -14.960 -34.342 1.00 77.06 164 GLU A CA 1
ATOM 1314 C C . GLU A 1 164 ? 28.208 -15.431 -34.052 1.00 77.06 164 GLU A C 1
ATOM 1316 O O . GLU A 1 164 ? 28.835 -15.986 -34.949 1.00 77.06 164 GLU A O 1
ATOM 1321 N N . ALA A 1 165 ? 28.685 -15.385 -32.802 1.00 74.50 165 ALA A N 1
ATOM 1322 C CA . ALA A 1 165 ? 30.026 -15.848 -32.416 1.00 74.50 165 ALA A CA 1
ATOM 1323 C C . ALA A 1 165 ? 30.336 -17.301 -32.840 1.00 74.50 165 ALA A C 1
ATOM 1325 O O . ALA A 1 165 ? 31.420 -17.577 -33.351 1.00 74.50 165 ALA A O 1
ATOM 1326 N N . ARG A 1 166 ? 29.372 -18.227 -32.703 1.00 72.81 166 ARG A N 1
ATOM 1327 C CA . ARG A 1 166 ? 29.511 -19.619 -33.184 1.00 72.81 166 ARG A CA 1
ATOM 1328 C C . ARG A 1 166 ? 29.582 -19.745 -34.703 1.00 72.81 166 ARG A C 1
ATOM 1330 O O . ARG A 1 166 ? 30.187 -20.682 -35.213 1.00 72.81 166 ARG A O 1
ATOM 1337 N N . ARG A 1 167 ? 28.938 -18.839 -35.440 1.00 75.94 167 ARG A N 1
ATOM 1338 C CA . ARG A 1 167 ? 29.031 -18.813 -36.901 1.00 75.94 167 ARG A CA 1
ATOM 1339 C C . ARG A 1 167 ? 30.427 -18.365 -37.338 1.00 75.94 167 ARG A C 1
ATOM 1341 O O . ARG A 1 167 ? 30.994 -19.000 -38.216 1.00 75.94 167 ARG A O 1
ATOM 1348 N N . TRP A 1 168 ? 30.994 -17.350 -36.682 1.00 72.12 168 TRP A N 1
ATOM 1349 C CA . TRP A 1 168 ? 32.356 -16.874 -36.959 1.00 72.12 168 TRP A CA 1
ATOM 1350 C C . TRP A 1 168 ? 33.434 -17.916 -36.624 1.00 72.12 168 TRP A C 1
ATOM 1352 O O . TRP A 1 168 ? 34.410 -18.020 -37.357 1.00 72.12 168 TRP A O 1
ATOM 1362 N N . SER A 1 169 ? 33.260 -18.726 -35.571 1.00 70.62 169 SER A N 1
ATOM 1363 C CA . SER A 1 169 ? 34.235 -19.771 -35.208 1.00 70.62 169 SER A CA 1
ATOM 1364 C C . SER A 1 169 ? 34.262 -20.976 -36.154 1.00 70.62 169 SER A C 1
ATOM 1366 O O . SER A 1 169 ? 35.227 -21.730 -36.142 1.00 70.62 169 SER A O 1
ATOM 1368 N N . ASN A 1 170 ? 33.200 -21.190 -36.935 1.00 71.25 170 ASN A N 1
ATOM 1369 C CA . ASN A 1 170 ? 33.052 -22.351 -37.819 1.00 71.25 170 ASN A CA 1
ATOM 1370 C C . ASN A 1 170 ? 33.403 -22.040 -39.284 1.00 71.25 170 ASN A C 1
ATOM 1372 O O . ASN A 1 170 ? 33.132 -22.861 -40.161 1.00 71.25 170 ASN A O 1
ATOM 1376 N N . GLN A 1 171 ? 33.949 -20.856 -39.561 1.00 61.81 171 GLN A N 1
ATOM 1377 C CA . GLN A 1 171 ? 34.329 -20.446 -40.907 1.00 61.81 171 GLN A CA 1
ATOM 1378 C C . GLN A 1 171 ? 35.806 -20.832 -41.154 1.00 61.81 171 GLN A C 1
ATOM 1380 O O . GLN A 1 171 ? 36.649 -20.403 -40.365 1.00 61.81 171 GLN A O 1
ATOM 1385 N N . PRO A 1 172 ? 36.104 -21.694 -42.152 1.00 58.81 172 PRO A N 1
ATOM 1386 C CA . PRO A 1 172 ? 37.438 -22.259 -42.394 1.00 58.81 172 PRO A CA 1
ATOM 1387 C C . PRO A 1 172 ? 38.435 -21.271 -43.007 1.00 58.81 172 PRO A C 1
ATOM 1389 O O . PRO A 1 172 ? 37.989 -20.300 -43.664 1.00 58.8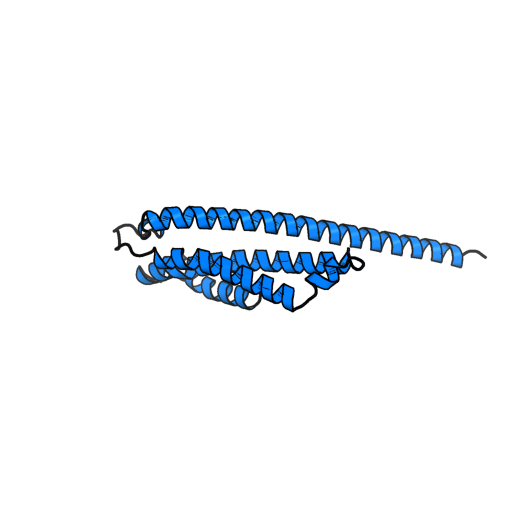1 172 PRO A O 1
#

InterPro domains:
  IPR000276 G protein-coupled receptor, rhodopsin-like [PF00001] (2-165)
  IPR000276 G protein-coupled receptor, rhodopsin-like [PR00237] (39-61)
  IPR000276 G protein-coupled receptor, rhodopsin-like [PR00237] (77-98)
  IPR000276 G protein-coupled receptor, rhodopsin-like [PR00237] (125-148)
  IPR000276 G protein-coupled receptor, rhodopsin-like [PS00237] (45-61)
  IPR017452 GPCR, rhodopsin-like, 7TM [PS50262] (1-172)